Protein AF-A0A183N0U3-F1 (afdb_monomer)

Nearest PDB structures (foldseek):
  2v0s-assembly1_A  TM=6.635E-01  e=2.777E-01  Homo sapiens
  2ve7-assembly2_D  TM=4.955E-01  e=9.185E-01  Homo sapiens
  8gdw-assembly1_BBB  TM=4.889E-01  e=1.773E+00  Synechocystis sp. PCC 6803
  5iwd-assembly1_A-2  TM=5.035E-01  e=4.902E+00  Human herpesvirus 5 strain AD169
  5ixa-assembly1_A  TM=5.224E-01  e=6.226E+00  Human herpesvirus 5 strain AD169

Sequence (80 aa):
MLLYSGHEEENPLHTQGVTLMLSKEAKNALIEWESHRPRIVKAFFKMMVILMNIIQHYAPTNDINEDDKDQFYQFLGLNN

Organism: NCBI:txid48269

Radius of gyration: 14.18 Å; Cα contacts (8 Å, |Δi|>4): 113; chains: 1; bounding box: 40×21×39 Å

Mean predi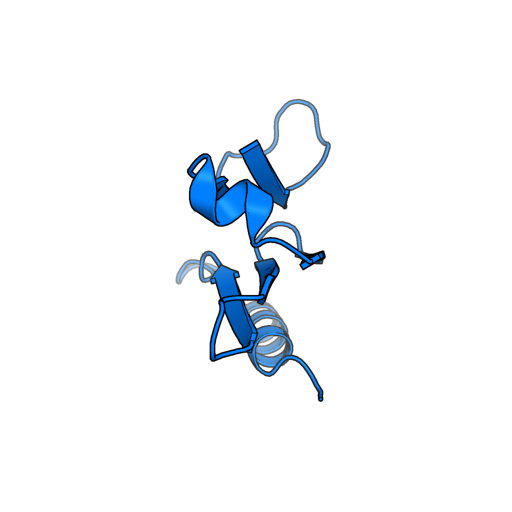cted aligned error: 6.31 Å

Secondary structure (DSSP, 8-state):
-EEEES---SS--TTS-EEEEPPHHHHHHEEEEEEEETTEEEEEEE-SS-EEEEEEE-PPPTTS-HHHHHHHHHHHT---

Structure (mmCIF, N/CA/C/O backbone):
data_AF-A0A183N0U3-F1
#
_entry.id   AF-A0A183N0U3-F1
#
loop_
_atom_site.group_PDB
_atom_site.id
_atom_site.type_symbol
_atom_site.label_atom_id
_atom_site.label_alt_id
_atom_site.label_comp_id
_atom_site.label_asym_id
_atom_site.label_entity_id
_atom_site.label_seq_id
_atom_site.pdbx_PDB_ins_code
_atom_site.Cartn_x
_atom_site.Cartn_y
_atom_site.Cartn_z
_atom_site.occupancy
_atom_site.B_iso_or_equiv
_atom_site.auth_seq_id
_atom_site.auth_comp_id
_atom_site.auth_asym_id
_atom_site.auth_atom_id
_atom_site.pdbx_PDB_model_num
ATOM 1 N N . MET A 1 1 ? 0.726 4.097 11.674 1.00 91.62 1 MET A N 1
ATOM 2 C CA . MET A 1 1 ? 1.369 2.894 11.081 1.00 91.62 1 MET A CA 1
ATOM 3 C C . MET A 1 1 ? 1.499 3.141 9.592 1.00 91.62 1 MET A C 1
ATOM 5 O O . MET A 1 1 ? 0.647 3.848 9.068 1.00 91.62 1 MET A O 1
ATOM 9 N N . LEU A 1 2 ? 2.543 2.626 8.945 1.00 92.19 2 LEU A N 1
ATOM 10 C CA . LEU A 1 2 ? 2.758 2.784 7.507 1.00 92.19 2 LEU A CA 1
ATOM 11 C C . LEU A 1 2 ? 2.652 1.418 6.839 1.00 92.19 2 LEU A C 1
ATOM 13 O O . LEU A 1 2 ? 3.306 0.481 7.292 1.00 92.19 2 LEU A O 1
ATOM 17 N N . LEU A 1 3 ? 1.823 1.322 5.803 1.00 92.56 3 LEU A N 1
ATOM 18 C CA . LEU A 1 3 ? 1.837 0.193 4.877 1.00 92.56 3 LEU A CA 1
ATOM 19 C C . LEU A 1 3 ? 2.618 0.647 3.657 1.00 92.56 3 LEU A C 1
ATOM 21 O O . LEU A 1 3 ? 2.185 1.576 2.974 1.00 92.56 3 LEU A O 1
ATOM 25 N N . TYR A 1 4 ? 3.782 0.052 3.442 1.00 90.06 4 TYR A N 1
ATOM 26 C CA . TYR A 1 4 ? 4.683 0.426 2.364 1.00 90.06 4 TYR A CA 1
ATOM 27 C C . TYR A 1 4 ? 4.778 -0.713 1.363 1.00 90.06 4 TYR A C 1
ATOM 29 O O . TYR A 1 4 ? 5.011 -1.861 1.737 1.00 90.06 4 TYR A O 1
ATOM 37 N N . SER A 1 5 ? 4.625 -0.362 0.095 1.00 87.81 5 SER A N 1
ATOM 38 C CA . SER A 1 5 ? 5.097 -1.170 -1.013 1.00 87.81 5 SER A CA 1
ATOM 39 C C . SER A 1 5 ? 6.121 -0.356 -1.790 1.00 87.81 5 SER A C 1
ATOM 41 O O . SER A 1 5 ? 5.966 0.855 -1.933 1.00 87.81 5 SER A O 1
ATOM 43 N N . GLY A 1 6 ? 7.181 -1.004 -2.254 1.00 83.69 6 GLY A N 1
ATOM 44 C CA . GLY A 1 6 ? 8.246 -0.377 -3.023 1.00 83.69 6 GLY A CA 1
ATOM 45 C C . GLY A 1 6 ? 9.402 -1.344 -3.242 1.00 83.69 6 GLY A C 1
ATOM 46 O O . GLY A 1 6 ? 9.365 -2.475 -2.762 1.00 83.69 6 GLY A O 1
ATOM 47 N N . HIS A 1 7 ? 10.424 -0.914 -3.978 1.00 75.62 7 HIS A N 1
ATOM 48 C CA . HIS A 1 7 ? 11.658 -1.691 -4.118 1.00 75.62 7 HIS A CA 1
ATOM 49 C C . HIS A 1 7 ? 12.520 -1.584 -2.852 1.00 75.62 7 HIS A C 1
ATOM 51 O O . HIS A 1 7 ? 12.557 -0.528 -2.220 1.00 75.62 7 HIS A O 1
ATOM 57 N N . GLU A 1 8 ? 13.218 -2.672 -2.511 1.00 66.69 8 GLU A N 1
ATOM 58 C CA . GLU A 1 8 ? 14.150 -2.764 -1.370 1.00 66.69 8 GLU A CA 1
ATOM 59 C C . GLU A 1 8 ? 15.546 -2.186 -1.667 1.00 66.69 8 GLU A C 1
ATOM 61 O O . GLU A 1 8 ? 16.416 -2.206 -0.801 1.00 66.69 8 GLU A O 1
ATOM 66 N N . GLU A 1 9 ? 15.791 -1.695 -2.886 1.00 67.44 9 GLU A N 1
ATOM 67 C CA . GLU A 1 9 ? 17.095 -1.143 -3.260 1.00 67.44 9 GLU A CA 1
ATOM 68 C C . GLU A 1 9 ? 17.454 0.078 -2.397 1.00 67.44 9 GLU A C 1
ATOM 70 O O . GLU A 1 9 ? 16.590 0.859 -2.014 1.00 67.44 9 GLU A O 1
ATOM 75 N N . GLU A 1 10 ? 18.743 0.263 -2.095 1.00 55.62 10 GLU A N 1
ATOM 76 C CA . GLU A 1 10 ? 19.237 1.338 -1.214 1.00 55.62 10 GLU A CA 1
ATOM 77 C C . GLU A 1 10 ? 19.140 2.749 -1.835 1.00 55.62 10 GLU A C 1
ATOM 79 O O . GLU A 1 10 ? 19.369 3.744 -1.150 1.00 55.62 10 GLU A O 1
ATOM 84 N N . ASN A 1 11 ? 18.799 2.859 -3.126 1.00 58.28 11 ASN A N 1
ATOM 85 C CA . ASN A 1 11 ? 18.660 4.130 -3.850 1.00 58.28 11 ASN A CA 1
ATOM 86 C C . ASN A 1 11 ? 17.698 4.033 -5.057 1.00 58.28 11 ASN A C 1
ATOM 88 O O . ASN A 1 11 ? 18.062 4.392 -6.182 1.00 58.28 11 ASN A O 1
ATOM 92 N N . PRO A 1 12 ? 16.460 3.541 -4.886 1.00 55.00 12 PRO A N 1
ATOM 93 C CA . PRO A 1 12 ? 15.523 3.504 -5.988 1.00 55.00 12 PRO A CA 1
ATOM 94 C C . PRO A 1 12 ? 15.112 4.950 -6.269 1.00 55.00 12 PRO A C 1
ATOM 96 O O . PRO A 1 12 ? 14.812 5.715 -5.346 1.00 55.00 12 PRO A O 1
ATOM 99 N N . LEU A 1 13 ? 15.046 5.341 -7.544 1.00 57.91 13 LEU A N 1
ATOM 100 C CA . LEU A 1 13 ? 14.283 6.528 -7.936 1.00 57.91 13 LEU A CA 1
ATOM 101 C C . LEU A 1 13 ? 12.952 6.481 -7.166 1.00 57.91 13 LEU A C 1
ATOM 103 O O . LEU A 1 13 ? 12.256 5.467 -7.255 1.00 57.91 13 LEU A O 1
ATOM 107 N N . HIS A 1 14 ? 12.580 7.544 -6.435 1.00 61.50 14 HIS A N 1
ATOM 108 C CA . HIS A 1 14 ? 11.359 7.645 -5.597 1.00 61.50 14 HIS A CA 1
ATOM 109 C C . HIS A 1 14 ? 10.029 7.462 -6.365 1.00 61.50 14 HIS A C 1
ATOM 111 O O . HIS A 1 14 ? 8.951 7.817 -5.905 1.00 61.50 14 HIS A O 1
ATOM 117 N N . THR A 1 15 ? 10.106 6.933 -7.574 1.00 65.06 15 THR A N 1
ATOM 118 C CA . THR A 1 15 ? 9.044 6.714 -8.530 1.00 65.06 15 THR A CA 1
ATOM 119 C C . THR A 1 15 ? 8.363 5.362 -8.352 1.00 65.06 15 THR A C 1
ATOM 121 O O . THR A 1 15 ? 7.358 5.135 -9.015 1.00 65.06 15 THR A O 1
ATOM 124 N N . GLN A 1 16 ? 8.871 4.433 -7.533 1.00 73.62 16 GLN A N 1
ATOM 125 C CA . GLN A 1 16 ? 8.382 3.044 -7.522 1.00 73.62 16 GLN A CA 1
ATOM 126 C C . GLN A 1 16 ? 7.783 2.552 -6.201 1.00 73.62 16 GLN A C 1
ATOM 128 O O . GLN A 1 16 ? 7.487 1.369 -6.106 1.00 73.62 16 GLN A O 1
ATOM 133 N N . GLY A 1 17 ? 7.560 3.426 -5.217 1.00 84.06 17 GLY A N 1
ATOM 134 C CA . GLY A 1 17 ? 6.892 3.067 -3.964 1.00 84.06 17 GLY A CA 1
ATOM 135 C C . GLY A 1 17 ? 5.508 3.697 -3.818 1.00 84.06 17 GLY A C 1
ATOM 136 O O . GLY A 1 17 ? 5.237 4.766 -4.363 1.00 84.06 17 GLY A O 1
ATOM 137 N N . VAL A 1 18 ? 4.638 3.065 -3.034 1.00 87.94 18 VAL A N 1
ATOM 138 C CA . VAL A 1 18 ? 3.381 3.641 -2.547 1.00 87.94 18 VAL A CA 1
ATOM 139 C C . VAL A 1 18 ? 3.247 3.393 -1.047 1.00 87.94 18 VAL A C 1
ATOM 141 O O . VAL A 1 18 ? 3.629 2.346 -0.527 1.00 87.94 18 VAL A O 1
ATOM 144 N N . THR A 1 19 ? 2.724 4.384 -0.326 1.00 90.50 19 THR A N 1
ATOM 145 C CA . THR A 1 19 ? 2.533 4.300 1.126 1.00 90.50 19 THR A CA 1
ATOM 146 C C . THR A 1 19 ? 1.113 4.681 1.508 1.00 90.50 19 THR A C 1
ATOM 148 O O . THR A 1 19 ? 0.618 5.721 1.068 1.00 90.50 19 THR A O 1
ATOM 151 N N . LEU A 1 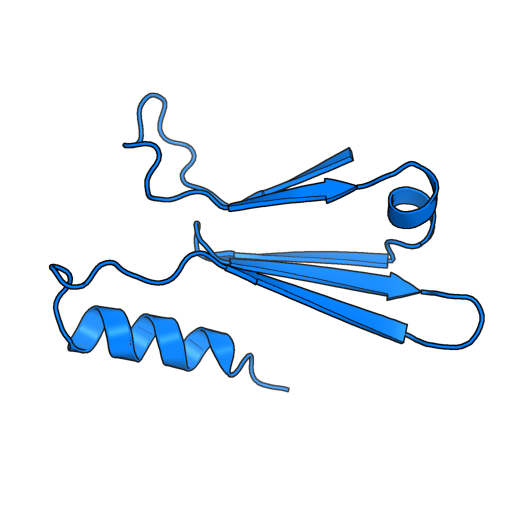20 ? 0.505 3.890 2.394 1.00 92.19 20 LEU A N 1
ATOM 152 C CA . LEU A 1 20 ? -0.718 4.250 3.103 1.00 92.19 20 LEU A CA 1
ATOM 153 C C . LEU A 1 20 ? -0.377 4.598 4.558 1.00 92.19 20 LEU A C 1
ATOM 155 O O . LEU A 1 20 ? 0.135 3.767 5.316 1.00 92.19 20 LEU A O 1
ATOM 159 N N . MET A 1 21 ? -0.671 5.837 4.955 1.00 94.88 21 MET A N 1
ATOM 160 C CA . MET A 1 21 ? -0.533 6.282 6.341 1.00 94.88 21 MET A CA 1
ATOM 161 C C . MET A 1 21 ? -1.824 6.023 7.108 1.00 94.88 21 MET A C 1
ATOM 163 O O . MET A 1 21 ? -2.882 6.534 6.754 1.00 94.88 21 MET A O 1
ATOM 167 N N . LEU A 1 22 ? -1.730 5.261 8.194 1.00 95.44 22 LEU A N 1
ATOM 168 C CA . LEU A 1 22 ? -2.884 4.914 9.017 1.00 95.44 22 LEU A CA 1
ATOM 169 C C . LEU A 1 22 ? -2.920 5.738 10.299 1.00 95.44 22 LEU A C 1
ATOM 171 O O . LEU A 1 22 ? -1.931 5.763 11.050 1.00 95.44 22 LEU A O 1
ATOM 175 N N 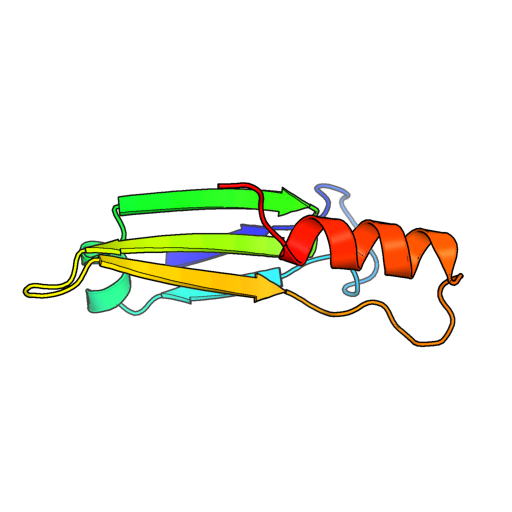. SER A 1 23 ? -4.092 6.321 10.575 1.00 95.19 23 SER A N 1
ATOM 176 C CA . SER A 1 23 ? -4.441 6.846 11.897 1.00 95.19 23 SER A CA 1
ATOM 177 C C . SER A 1 23 ? -4.468 5.721 12.939 1.00 95.19 23 SER A C 1
ATOM 179 O O . SER A 1 23 ? -4.354 4.532 12.619 1.00 95.19 23 SER A O 1
ATOM 181 N N . LYS A 1 24 ? -4.620 6.084 14.213 1.00 95.31 24 LYS A N 1
ATOM 182 C CA . LYS A 1 24 ? -4.720 5.102 15.299 1.00 95.31 24 LYS A CA 1
ATOM 183 C C . LYS A 1 24 ? -5.946 4.200 15.126 1.00 95.31 24 LYS A C 1
ATOM 185 O O . LYS A 1 24 ? -5.855 2.992 15.314 1.00 95.31 24 LYS A O 1
ATOM 190 N N . GLU A 1 25 ? -7.067 4.784 14.730 1.00 94.12 25 GLU A N 1
ATOM 191 C CA . GLU A 1 25 ? -8.342 4.108 14.510 1.00 94.12 25 GLU A CA 1
ATOM 192 C C . GLU A 1 25 ? -8.249 3.169 13.308 1.00 94.12 25 GLU A C 1
ATOM 194 O O . GLU A 1 25 ? -8.575 1.990 13.426 1.00 94.12 25 GLU A O 1
ATOM 199 N N . ALA A 1 26 ? -7.716 3.657 12.183 1.00 93.50 26 ALA A N 1
ATOM 200 C CA . ALA A 1 26 ? -7.533 2.846 10.982 1.00 93.50 26 ALA A CA 1
ATOM 201 C C . ALA A 1 26 ? -6.566 1.678 11.226 1.00 93.50 26 ALA A C 1
ATOM 203 O O . ALA A 1 26 ? -6.808 0.569 10.762 1.00 93.50 26 ALA A O 1
ATOM 204 N N . LYS A 1 27 ? -5.507 1.890 12.020 1.00 95.81 27 LYS A N 1
ATOM 205 C CA . LYS A 1 27 ? -4.605 0.811 12.447 1.00 95.81 27 LYS A CA 1
ATOM 206 C C . LYS A 1 27 ? -5.352 -0.289 13.206 1.00 95.81 27 LYS A C 1
ATOM 208 O O . LYS A 1 27 ? -5.100 -1.457 12.950 1.00 95.81 27 LYS A O 1
ATOM 213 N N . ASN A 1 28 ? -6.238 0.074 14.132 1.00 94.62 28 ASN A N 1
ATOM 214 C CA . ASN A 1 28 ? -6.995 -0.900 14.924 1.00 94.62 28 ASN A CA 1
ATOM 215 C C . ASN A 1 28 ? -8.062 -1.631 14.097 1.00 94.62 28 ASN A C 1
ATOM 217 O O . ASN A 1 28 ? -8.445 -2.743 14.444 1.00 94.62 28 ASN A O 1
ATOM 221 N N . ALA A 1 29 ? -8.547 -0.997 13.028 1.00 95.50 29 ALA A N 1
ATOM 222 C CA . ALA A 1 29 ? -9.492 -1.595 12.098 1.00 95.50 29 ALA A CA 1
ATOM 223 C C . ALA A 1 29 ? -8.816 -2.482 11.039 1.00 95.50 29 ALA A C 1
ATOM 225 O O . ALA A 1 29 ? -9.513 -3.262 10.397 1.00 95.50 29 ALA A O 1
ATOM 226 N N . LEU A 1 30 ? -7.499 -2.375 10.823 1.00 96.75 30 LEU A N 1
ATOM 227 C CA . LEU A 1 30 ? -6.791 -3.161 9.810 1.00 96.75 30 LEU A CA 1
ATOM 228 C C . LEU A 1 30 ? -6.814 -4.654 10.170 1.00 96.75 30 LEU A C 1
ATOM 230 O O . LEU A 1 30 ? -6.371 -5.040 11.249 1.00 96.75 30 LEU A O 1
ATOM 234 N N . ILE A 1 31 ? -7.299 -5.483 9.248 1.00 96.25 31 ILE A N 1
ATOM 235 C CA . ILE A 1 31 ? -7.274 -6.948 9.351 1.00 96.25 31 ILE A CA 1
ATOM 236 C C . ILE A 1 31 ? -5.988 -7.479 8.732 1.00 96.25 31 ILE A C 1
ATOM 238 O O . ILE A 1 31 ? -5.217 -8.179 9.380 1.00 96.25 31 ILE A O 1
ATOM 242 N N . GLU A 1 32 ? -5.770 -7.130 7.469 1.00 95.12 32 GLU A N 1
ATOM 243 C CA . GLU A 1 32 ? -4.667 -7.620 6.658 1.00 95.12 32 GLU A CA 1
ATOM 244 C C . GLU A 1 32 ? -4.349 -6.609 5.560 1.00 95.12 32 GLU A C 1
ATOM 246 O O . GLU A 1 32 ? -5.158 -5.741 5.216 1.00 95.12 32 GLU A O 1
ATOM 251 N N . TRP A 1 33 ? -3.147 -6.712 5.017 1.00 95.06 33 TRP A N 1
ATOM 252 C CA . TRP A 1 33 ? -2.747 -5.955 3.848 1.00 95.06 33 TRP A CA 1
ATOM 253 C C . TRP A 1 33 ? -1.729 -6.755 3.051 1.00 95.06 33 TRP A C 1
ATOM 255 O O . TRP A 1 33 ? -0.987 -7.565 3.606 1.00 95.06 33 TRP A O 1
ATOM 265 N N . GLU A 1 34 ? -1.687 -6.496 1.753 1.00 91.56 34 GLU A N 1
ATOM 266 C CA . GLU A 1 34 ? -0.743 -7.103 0.832 1.00 91.56 34 GLU A CA 1
ATOM 267 C C . GLU A 1 34 ? -0.126 -6.046 -0.087 1.00 91.56 34 GLU A C 1
ATOM 269 O O . GLU A 1 34 ? -0.748 -5.045 -0.461 1.00 91.56 34 GLU A O 1
ATOM 274 N N . SER A 1 35 ? 1.125 -6.296 -0.455 1.00 87.75 35 SER A N 1
ATOM 275 C CA . SER A 1 35 ? 1.842 -5.579 -1.501 1.00 87.75 35 SER A CA 1
ATOM 276 C C . SER A 1 35 ? 1.966 -6.516 -2.694 1.00 87.75 35 SER A C 1
ATOM 278 O O . SER A 1 35 ? 2.710 -7.493 -2.632 1.00 87.75 35 SER A O 1
ATOM 280 N N . HIS A 1 36 ? 1.255 -6.220 -3.778 1.00 77.31 36 HIS A N 1
ATOM 281 C CA . HIS A 1 36 ? 1.253 -7.078 -4.969 1.00 77.31 36 HIS A CA 1
ATOM 282 C C . HIS A 1 36 ? 2.373 -6.700 -5.957 1.00 77.31 36 HIS A C 1
ATOM 284 O O . HIS A 1 36 ? 2.930 -7.539 -6.662 1.00 77.31 36 HIS A O 1
ATOM 290 N N . ARG A 1 37 ? 2.727 -5.411 -5.993 1.00 78.00 37 ARG A N 1
ATOM 291 C CA . ARG A 1 37 ? 3.806 -4.802 -6.785 1.00 78.00 37 ARG A CA 1
ATOM 292 C C . ARG A 1 37 ? 4.307 -3.571 -6.032 1.00 78.00 37 ARG A C 1
ATOM 294 O O . ARG A 1 37 ? 3.482 -2.985 -5.345 1.00 78.00 37 ARG A O 1
ATOM 301 N N . PRO A 1 38 ? 5.546 -3.099 -6.267 1.00 81.00 38 PRO A N 1
ATOM 302 C CA . PRO A 1 38 ? 6.124 -1.904 -5.631 1.00 81.00 38 PRO A CA 1
ATOM 303 C C . PRO A 1 38 ? 5.191 -0.676 -5.573 1.00 81.00 38 PRO A C 1
ATOM 305 O O . PRO A 1 38 ? 5.237 0.126 -4.648 1.00 81.00 38 PRO A O 1
ATOM 308 N N . ARG A 1 39 ? 4.294 -0.535 -6.555 1.00 86.25 39 ARG A N 1
ATOM 309 C CA . ARG A 1 39 ? 3.352 0.585 -6.672 1.00 86.25 39 ARG A CA 1
ATOM 310 C C . ARG A 1 39 ? 1.904 0.254 -6.297 1.00 86.25 39 ARG A C 1
ATOM 312 O O . ARG A 1 39 ? 1.037 1.061 -6.611 1.00 86.25 39 ARG A O 1
ATOM 319 N N . ILE A 1 40 ? 1.609 -0.896 -5.686 1.00 88.38 40 ILE A N 1
ATOM 320 C CA . ILE A 1 40 ? 0.239 -1.311 -5.338 1.00 88.38 40 ILE A CA 1
ATOM 321 C C . ILE A 1 40 ? 0.200 -1.855 -3.907 1.00 88.38 40 ILE A C 1
ATOM 323 O O . ILE A 1 40 ? 0.804 -2.885 -3.604 1.00 88.38 40 ILE A O 1
ATOM 327 N N . VAL A 1 41 ? -0.586 -1.197 -3.053 1.00 92.00 41 VAL A N 1
ATOM 328 C CA . VAL A 1 41 ? -0.944 -1.666 -1.706 1.00 92.00 41 VAL A CA 1
ATOM 329 C C . VAL A 1 41 ? -2.442 -1.921 -1.661 1.00 92.00 41 VAL A C 1
ATOM 331 O O . VAL A 1 41 ? -3.236 -1.042 -1.999 1.00 92.00 41 VAL A O 1
ATOM 334 N N . LYS A 1 42 ? -2.827 -3.107 -1.190 1.00 92.88 42 LYS A N 1
ATOM 335 C CA . LYS A 1 42 ? -4.211 -3.453 -0.864 1.00 92.88 42 LYS A CA 1
ATOM 336 C C . LYS A 1 42 ? -4.316 -3.679 0.636 1.00 92.88 42 LYS A C 1
ATOM 338 O O . LYS A 1 42 ? -3.515 -4.408 1.208 1.00 92.88 42 LYS A O 1
ATOM 343 N N . ALA A 1 43 ? -5.286 -3.049 1.280 1.00 95.12 43 ALA A N 1
ATOM 344 C CA . ALA A 1 43 ? -5.494 -3.137 2.719 1.00 95.12 43 ALA A CA 1
ATOM 345 C C . ALA A 1 43 ? -6.969 -3.387 3.030 1.00 95.12 43 ALA A C 1
ATOM 347 O O . ALA A 1 43 ? -7.848 -2.768 2.431 1.00 95.12 43 ALA A O 1
ATOM 348 N N . PHE A 1 44 ? -7.234 -4.278 3.978 1.00 96.06 44 PHE A N 1
ATOM 349 C CA . PHE A 1 44 ? -8.572 -4.671 4.397 1.00 96.06 44 PHE A CA 1
ATOM 350 C C . PHE A 1 44 ? -8.825 -4.198 5.822 1.00 96.06 44 PHE A C 1
ATOM 352 O O . PHE A 1 44 ? -8.039 -4.462 6.732 1.00 96.06 44 PHE A O 1
ATOM 359 N N . PHE A 1 45 ? -9.950 -3.526 6.027 1.00 96.06 45 PHE A N 1
ATOM 360 C CA . PHE A 1 45 ? -10.349 -2.948 7.298 1.00 96.06 45 PHE A CA 1
ATOM 361 C C . PHE A 1 45 ? -11.704 -3.494 7.731 1.00 96.06 45 PHE A C 1
ATOM 363 O O . PHE A 1 45 ? -12.673 -3.481 6.971 1.00 96.06 45 PHE A O 1
ATOM 370 N N . LYS A 1 46 ? -11.791 -3.922 8.987 1.00 95.62 46 LYS A N 1
ATOM 371 C CA . LYS A 1 46 ? -13.049 -4.236 9.652 1.00 95.62 46 LYS A CA 1
ATOM 372 C C . LYS A 1 46 ? -13.545 -3.001 10.377 1.00 95.62 46 LYS A C 1
ATOM 374 O O . LYS A 1 46 ? -13.024 -2.635 11.429 1.00 95.62 46 LYS A O 1
ATOM 379 N N . MET A 1 47 ? -14.585 -2.383 9.839 1.00 89.00 47 MET A N 1
ATOM 380 C CA . MET A 1 47 ? -15.359 -1.396 10.579 1.00 89.00 47 MET A CA 1
ATOM 381 C C . MET A 1 47 ? -16.538 -2.085 11.276 1.00 89.00 47 MET A C 1
ATOM 383 O O . MET A 1 47 ? -16.819 -3.259 11.039 1.00 89.00 47 MET A O 1
ATOM 387 N N . MET A 1 48 ? -17.239 -1.368 12.157 1.00 86.19 48 MET A N 1
ATOM 388 C CA . MET A 1 48 ? -18.323 -1.953 12.960 1.00 86.19 48 MET A CA 1
ATOM 389 C C . MET A 1 48 ? -19.442 -2.580 12.115 1.00 86.19 48 MET A C 1
ATOM 391 O O . MET A 1 48 ? -20.045 -3.554 12.549 1.00 86.19 48 MET A O 1
ATOM 395 N N . VAL A 1 49 ? -19.717 -2.030 10.928 1.00 89.12 49 VAL A N 1
ATOM 396 C CA . VAL A 1 49 ? -20.853 -2.440 10.080 1.00 89.12 49 VAL A CA 1
ATOM 397 C C . VAL A 1 49 ? -20.406 -2.989 8.720 1.00 89.12 49 VAL A C 1
ATOM 399 O O . VAL A 1 49 ? -21.144 -3.740 8.094 1.00 89.12 49 VAL A O 1
ATOM 402 N N . ILE A 1 50 ? -19.206 -2.633 8.248 1.00 93.31 50 ILE A N 1
ATOM 403 C CA . ILE A 1 50 ? -18.752 -2.896 6.874 1.00 93.31 50 ILE A CA 1
ATOM 404 C C . ILE A 1 50 ? -17.308 -3.409 6.890 1.00 93.31 50 ILE A C 1
ATOM 406 O O . ILE A 1 50 ? -16.472 -2.918 7.653 1.00 93.31 50 ILE A O 1
ATOM 410 N N . LEU A 1 51 ? -17.020 -4.379 6.018 1.00 94.06 51 LEU A N 1
ATOM 411 C CA . LEU A 1 51 ? -15.661 -4.717 5.607 1.00 94.06 51 LEU A CA 1
ATOM 412 C C . LEU A 1 51 ? -15.275 -3.805 4.439 1.00 94.06 51 LEU A C 1
ATOM 414 O O . LEU A 1 51 ? -15.948 -3.805 3.411 1.00 94.06 51 LEU A O 1
ATOM 418 N N . MET A 1 52 ? -14.217 -3.021 4.602 1.00 93.12 52 MET A N 1
ATOM 419 C CA . MET A 1 52 ? -13.745 -2.085 3.586 1.00 93.12 52 MET A CA 1
ATOM 420 C C . MET A 1 52 ? -12.383 -2.531 3.072 1.00 93.12 52 MET A C 1
ATOM 422 O O . MET A 1 52 ? -11.470 -2.746 3.863 1.00 93.12 52 MET A O 1
ATOM 426 N N . ASN A 1 53 ? -12.220 -2.631 1.758 1.00 91.88 53 ASN A N 1
ATOM 427 C CA . ASN A 1 53 ? -10.919 -2.785 1.121 1.00 91.88 53 ASN A CA 1
ATOM 428 C C . ASN A 1 53 ? -10.493 -1.463 0.469 1.00 91.88 53 ASN A C 1
ATOM 430 O O . ASN A 1 53 ? -11.292 -0.762 -0.147 1.00 91.88 53 ASN A O 1
ATOM 434 N N . ILE A 1 54 ? -9.221 -1.112 0.621 1.00 91.50 54 ILE A N 1
ATOM 435 C CA . ILE A 1 54 ? -8.606 0.054 -0.010 1.00 91.50 54 ILE A CA 1
ATOM 436 C C . ILE A 1 54 ? -7.470 -0.451 -0.882 1.00 91.50 54 ILE A C 1
ATOM 438 O O . ILE A 1 54 ? -6.601 -1.177 -0.405 1.00 91.50 54 ILE A O 1
ATOM 442 N N . ILE A 1 55 ? -7.474 -0.047 -2.148 1.00 91.06 55 ILE A N 1
ATOM 443 C CA . ILE A 1 55 ? -6.389 -0.307 -3.090 1.00 91.06 55 ILE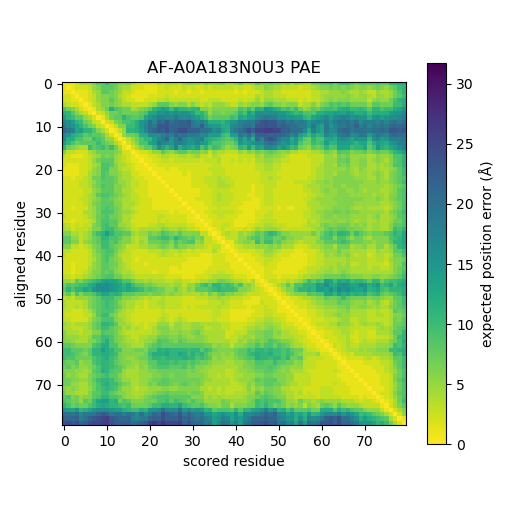 A CA 1
ATOM 444 C 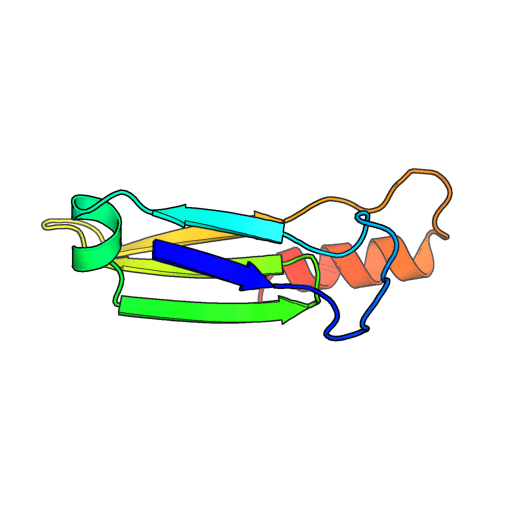C . ILE A 1 55 ? -5.793 1.044 -3.448 1.00 91.06 55 ILE A C 1
ATOM 446 O O . ILE A 1 55 ? -6.444 1.869 -4.088 1.00 91.06 55 ILE A O 1
ATOM 450 N N . GLN A 1 56 ? -4.562 1.278 -3.013 1.00 90.00 56 GLN A N 1
ATOM 451 C CA . GLN A 1 56 ? -3.816 2.479 -3.347 1.00 90.00 56 GLN A CA 1
ATOM 452 C C . GLN A 1 56 ? -2.706 2.123 -4.323 1.00 90.00 56 GLN A C 1
ATOM 454 O O . GLN A 1 56 ? -1.952 1.172 -4.109 1.00 90.00 56 GLN A O 1
ATOM 459 N N . HIS A 1 57 ? -2.592 2.917 -5.381 1.00 87.62 57 HIS A N 1
ATOM 460 C CA . HIS A 1 57 ? -1.546 2.748 -6.370 1.00 87.62 57 HIS A CA 1
ATOM 461 C C . HIS A 1 57 ? -1.108 4.080 -6.971 1.00 87.62 57 HIS A C 1
ATOM 463 O O . HIS A 1 57 ? -1.840 5.069 -6.917 1.00 87.62 57 HIS A O 1
ATOM 469 N N . TYR A 1 58 ? 0.089 4.087 -7.556 1.00 85.81 58 TYR A N 1
ATOM 470 C CA . TYR A 1 58 ? 0.567 5.185 -8.392 1.00 85.81 58 TYR A CA 1
ATOM 471 C C . TYR A 1 58 ? 0.638 4.715 -9.844 1.00 85.81 58 TYR A C 1
ATOM 473 O O . TYR A 1 58 ? 1.367 3.769 -10.154 1.00 85.81 58 TYR A O 1
ATOM 481 N N . ALA A 1 59 ? -0.154 5.342 -10.716 1.00 85.06 59 ALA A N 1
ATOM 482 C CA . ALA A 1 59 ? -0.234 4.961 -12.120 1.00 85.06 59 ALA A CA 1
ATOM 483 C C . ALA A 1 59 ? 1.122 5.150 -12.838 1.00 85.06 59 ALA A C 1
ATOM 485 O O . ALA A 1 59 ? 1.874 6.072 -12.504 1.00 85.06 59 ALA A O 1
ATOM 486 N N . PRO A 1 60 ? 1.452 4.298 -13.826 1.00 84.38 60 PRO A N 1
ATOM 487 C CA . PRO A 1 60 ? 2.590 4.507 -14.712 1.00 84.38 60 PRO A CA 1
ATOM 488 C C . PRO A 1 60 ? 2.548 5.894 -15.375 1.00 84.38 60 PRO A C 1
ATOM 490 O O . PRO A 1 60 ? 1.477 6.390 -15.722 1.00 84.38 60 PRO A O 1
ATOM 493 N N . THR A 1 61 ? 3.712 6.512 -15.583 1.00 86.25 61 THR A N 1
ATOM 494 C CA . THR A 1 61 ? 3.829 7.759 -16.350 1.00 86.25 61 THR A CA 1
ATOM 495 C C . THR A 1 61 ? 3.594 7.513 -17.844 1.00 86.25 61 THR A C 1
ATOM 497 O O . THR A 1 61 ? 3.700 6.386 -18.333 1.00 86.25 61 THR A O 1
ATOM 500 N N . ASN A 1 62 ? 3.292 8.578 -18.595 1.00 86.38 62 ASN A N 1
ATOM 501 C CA . ASN A 1 62 ? 3.014 8.484 -20.032 1.00 86.38 62 ASN A CA 1
ATOM 502 C C . ASN A 1 62 ? 4.195 7.942 -20.848 1.00 86.38 62 ASN A C 1
ATOM 504 O O . ASN A 1 62 ? 3.954 7.331 -21.884 1.00 86.38 62 ASN A O 1
ATOM 508 N N . ASP A 1 63 ? 5.424 8.104 -20.360 1.00 87.38 63 ASP A N 1
ATOM 509 C CA . ASP A 1 63 ? 6.647 7.681 -21.052 1.00 87.38 63 ASP A CA 1
ATOM 510 C C . ASP A 1 63 ? 6.904 6.164 -20.979 1.00 87.38 63 ASP A C 1
ATOM 512 O O . ASP A 1 63 ? 7.790 5.652 -21.659 1.00 87.38 63 ASP A O 1
ATOM 516 N N . ILE A 1 64 ? 6.145 5.433 -20.155 1.00 86.06 64 ILE A N 1
ATOM 517 C CA . ILE A 1 64 ? 6.218 3.968 -20.071 1.00 86.06 64 ILE A CA 1
ATOM 518 C C . ILE A 1 64 ? 5.513 3.353 -21.291 1.00 86.06 64 ILE A C 1
ATOM 520 O O . ILE A 1 64 ? 4.500 3.885 -21.760 1.00 86.06 64 ILE A O 1
ATOM 524 N N . ASN A 1 65 ? 6.046 2.242 -21.807 1.00 91.06 65 ASN A N 1
ATOM 525 C CA . ASN A 1 65 ? 5.464 1.545 -22.955 1.00 91.06 65 ASN A CA 1
ATOM 526 C C . ASN A 1 65 ? 4.031 1.043 -22.652 1.00 91.06 65 ASN A C 1
ATOM 528 O O . ASN A 1 65 ? 3.615 0.942 -21.494 1.00 91.06 65 ASN A O 1
ATOM 532 N N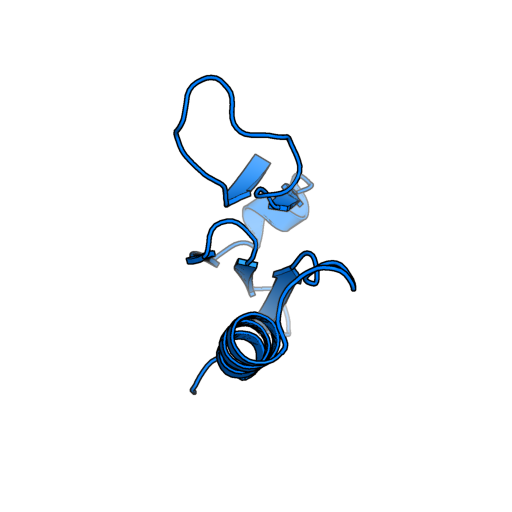 . GLU A 1 66 ? 3.247 0.798 -23.701 1.00 89.88 66 GLU A N 1
ATOM 533 C CA . GLU A 1 66 ? 1.841 0.392 -23.557 1.00 89.88 66 GLU A CA 1
ATOM 534 C C . GLU A 1 66 ? 1.700 -0.997 -22.925 1.00 89.88 66 GLU A C 1
ATOM 536 O O . GLU A 1 66 ? 0.863 -1.161 -22.044 1.00 89.88 66 GLU A O 1
ATOM 541 N N . ASP A 1 67 ? 2.574 -1.947 -23.260 1.00 89.75 67 ASP A N 1
ATOM 542 C CA . ASP A 1 67 ? 2.528 -3.311 -22.717 1.00 89.75 67 ASP A CA 1
ATOM 543 C C . ASP A 1 67 ? 2.698 -3.345 -21.184 1.00 89.75 67 ASP A C 1
ATOM 545 O O . ASP A 1 67 ? 1.948 -4.018 -20.475 1.00 89.75 67 ASP A O 1
ATOM 549 N N . ASP A 1 68 ? 3.643 -2.572 -20.646 1.00 84.88 68 ASP A N 1
ATOM 550 C CA . ASP A 1 68 ? 3.904 -2.440 -19.209 1.00 84.88 68 ASP A CA 1
ATOM 551 C C . ASP A 1 68 ? 2.752 -1.708 -18.502 1.00 84.88 68 ASP A C 1
ATOM 553 O O . ASP A 1 68 ? 2.423 -2.014 -17.350 1.00 84.88 68 ASP A O 1
ATOM 557 N N . LYS A 1 69 ? 2.115 -0.737 -19.175 1.00 87.00 69 LYS A N 1
ATOM 558 C CA . LYS A 1 69 ? 0.900 -0.075 -18.673 1.00 87.00 69 LYS A CA 1
ATOM 559 C C . LYS A 1 69 ? -0.257 -1.061 -18.608 1.00 87.00 69 LYS A C 1
ATOM 561 O O . LYS A 1 69 ? -0.903 -1.154 -17.566 1.00 87.00 69 LYS A O 1
ATOM 566 N N . ASP A 1 70 ? -0.493 -1.813 -19.672 1.00 87.50 70 ASP A N 1
ATOM 567 C CA . ASP A 1 70 ? -1.564 -2.802 -19.746 1.00 87.50 70 ASP A CA 1
ATOM 568 C C . ASP A 1 70 ? -1.370 -3.888 -18.693 1.00 87.50 70 ASP A C 1
ATOM 570 O O . ASP A 1 70 ? -2.303 -4.211 -17.951 1.00 87.50 70 ASP A O 1
ATOM 574 N N . GLN A 1 71 ? -0.138 -4.376 -18.535 1.00 84.75 71 GLN A N 1
ATOM 575 C CA . GLN A 1 71 ? 0.215 -5.304 -17.471 1.00 84.75 71 GLN A CA 1
ATOM 576 C C . GLN A 1 71 ? -0.082 -4.703 -16.086 1.00 84.75 71 GLN A C 1
ATOM 578 O O . GLN A 1 71 ? -0.644 -5.382 -15.226 1.00 84.75 71 GLN A O 1
ATOM 583 N N . PHE A 1 72 ? 0.246 -3.428 -15.854 1.00 83.19 72 PHE A N 1
ATOM 584 C CA . PHE A 1 72 ? -0.071 -2.743 -14.600 1.00 83.19 72 PHE A CA 1
ATOM 585 C C . PHE A 1 72 ? -1.586 -2.657 -14.344 1.00 83.19 72 PHE A C 1
ATOM 587 O O . PHE A 1 72 ? -2.036 -2.963 -13.237 1.00 83.19 72 PHE A O 1
ATOM 594 N N . TYR A 1 73 ? -2.386 -2.285 -15.348 1.00 84.38 73 TYR A N 1
ATOM 595 C CA . TYR A 1 73 ? -3.840 -2.149 -15.205 1.00 84.38 73 TYR A CA 1
ATOM 596 C C . TYR A 1 73 ? -4.558 -3.495 -15.036 1.00 84.38 73 TYR A C 1
ATOM 598 O O . TYR A 1 73 ? -5.546 -3.556 -14.302 1.00 84.38 73 TYR A O 1
ATOM 606 N N . GLN A 1 74 ? -4.040 -4.589 -15.604 1.00 84.94 74 GLN A N 1
ATOM 607 C CA . GLN A 1 74 ? -4.549 -5.941 -15.329 1.00 84.94 74 GLN A CA 1
ATOM 608 C C . GLN A 1 74 ? -4.493 -6.280 -13.833 1.00 84.94 74 GLN A C 1
ATOM 610 O O . GLN A 1 74 ? -5.416 -6.895 -13.302 1.00 84.94 74 GLN A O 1
ATOM 615 N N . PHE A 1 75 ? -3.455 -5.823 -13.125 1.00 75.81 75 PHE A N 1
ATOM 616 C CA . PHE A 1 75 ? -3.322 -6.054 -11.687 1.00 75.81 75 PHE A CA 1
ATOM 617 C C . PHE A 1 75 ? -4.245 -5.187 -10.831 1.00 75.81 75 PHE A C 1
ATOM 619 O O . PHE A 1 75 ? -4.503 -5.556 -9.691 1.00 75.81 75 PHE A O 1
ATOM 626 N N . LEU A 1 76 ? -4.776 -4.071 -11.346 1.00 75.62 76 LEU A N 1
ATOM 627 C CA . LEU A 1 76 ? -5.797 -3.285 -10.637 1.00 75.62 76 LEU A CA 1
ATOM 628 C C . LEU A 1 76 ? -7.155 -3.981 -10.615 1.00 75.62 76 LEU A C 1
ATOM 630 O O . LEU A 1 76 ? -7.917 -3.800 -9.666 1.00 75.62 76 LEU A O 1
ATOM 634 N N . GLY A 1 77 ? -7.413 -4.832 -11.609 1.00 65.19 77 GLY A N 1
ATOM 635 C CA . GLY A 1 77 ? -8.547 -5.749 -11.645 1.00 65.19 77 GLY A CA 1
ATOM 636 C C . GLY A 1 77 ? -8.436 -6.928 -10.675 1.00 65.19 77 GLY A C 1
ATOM 637 O O . GLY A 1 77 ? -9.175 -7.883 -10.879 1.00 65.19 77 GLY A O 1
ATOM 638 N N . LEU A 1 78 ? -7.512 -6.867 -9.691 1.00 58.50 78 LEU A N 1
ATOM 639 C CA . LEU A 1 78 ? -7.314 -7.770 -8.544 1.00 58.50 78 LEU A CA 1
ATOM 640 C C . LEU A 1 78 ? -8.332 -8.914 -8.525 1.00 58.50 78 LEU A C 1
ATOM 642 O O . LEU A 1 78 ? -9.410 -8.763 -7.948 1.00 58.50 78 LEU A O 1
ATOM 646 N N . ASN A 1 79 ? -7.974 -10.012 -9.201 1.00 46.38 79 ASN A N 1
ATOM 647 C CA . ASN A 1 79 ? -8.802 -11.205 -9.346 1.00 46.38 79 ASN A CA 1
ATOM 648 C C . ASN A 1 79 ? -9.429 -11.588 -7.995 1.00 46.38 79 ASN A C 1
ATOM 650 O O . ASN A 1 79 ? -8.721 -11.675 -6.988 1.00 46.38 79 ASN A O 1
ATOM 654 N N . ASN A 1 80 ? -10.756 -11.757 -8.009 1.00 43.44 80 ASN A N 1
ATOM 655 C CA . ASN A 1 80 ? -11.549 -12.283 -6.895 1.00 43.44 80 ASN A CA 1
ATOM 656 C C . ASN A 1 80 ? -11.067 -13.666 -6.454 1.00 43.44 80 ASN A C 1
ATOM 658 O O . ASN A 1 80 ? -10.743 -14.480 -7.350 1.00 43.44 80 ASN A O 1
#

Solvent-accessible surface area (backbone atoms only — not comparable to full-atom values): 4915 Å² total; per-residue (Å²): 91,77,50,76,19,42,73,88,59,97,76,62,70,88,82,42,53,35,73,49,82,36,53,76,67,54,51,73,24,48,74,52,70,51,63,87,44,33,33,29,36,38,38,33,30,55,52,99,89,47,81,45,75,47,78,51,68,62,79,81,60,88,88,55,58,66,70,64,46,52,56,53,54,58,59,72,63,58,80,129

Foldseek 3Di:
DKDKAADPDPDPDPQQMDIDDDDPVQVVQWDDWDHPGRFWIWTWGD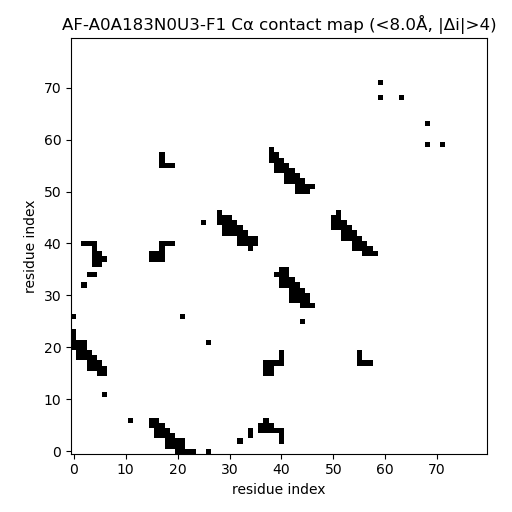DPPDIDIDIGGDQDDPPDDPVVNVVVVVCVPVDD

pLDDT: mean 84.44, std 12.45, range [43.44, 96.75]

=== Feature glossary ===
Key to the feature types in this record:

Secondary structure (8-state, DSSP). Secondary structure is the local, repeating backbone conformation. DSSP classifies it into eight states by reading the hydrogen-bond network: three helix types (H, G, I), two β types (E, B), two non-regular types (T, S), and unstructured coil (-).

Backbone torsions (φ/ψ). Backbone dihedral angles. Every residue except chain termini has a φ (preceding-C → N → Cα → C) and a ψ (N → Cα → C → next-N). They are reported in degrees following the IUPAC sign convention. Secondary structure is essentially a statement about which (φ, ψ) basin each residue occupies.

Predicted aligned error. Predicted Aligned Error (PAE) is an AlphaFold confidence matrix: entry (i, j) is the expected error in the position of residue j, in ångströms, when the prediction is superimposed on the true structure at residue i. Low PAE within a block of residues means that block is internally rigid and well-predicted; high PAE between two blocks means their relative placement is uncertain even if each block individually is confident.

B-factor. B-factor (Debye–Waller factor) reflects atomic displacement in the crystal lattice. It is an experimental observable (units Å²), not a prediction; low valu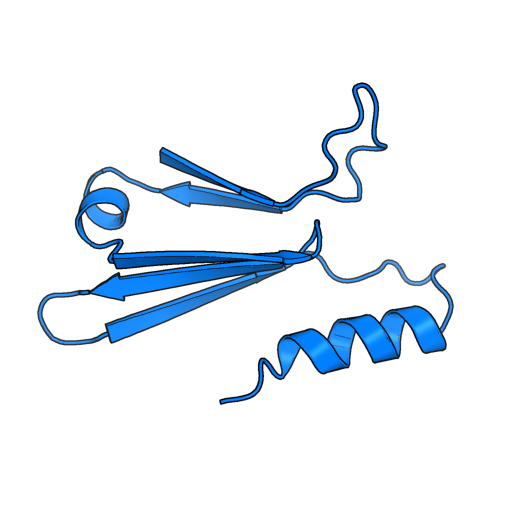es mean the atom is pinned down, high values mean it moves or is heterogeneous across the crystal.

Secondary structure (3-state, P-SEA). Three-state secondary structure (P-SEA) collapses the eight DSSP classes into helix (a), strand (b), and coil (c). P-SEA assigns these from Cα geometry alone — distances and angles — without requiring backbone oxygens, so it works on any Cα trace.

Sequence. Primary structure: the covalent order of the twenty standard amino acids along the backbone. Two proteins with the same sequence will (almost always) fold to the same structure; two with 30% identity often share a fold but not the details.

pLDDT. pLDDT is the predicted lDDT-Cα score: AlphaFold's confidence that the local environment of each residue (all inter-atomic distances within 15 Å) is correctly placed. It is a per-residue number between 0 and 100, with higher meaning more reliable.

InterPro / GO / CATH / organism. Functional annotations link the protein to curated databases. InterPro entries identify conserved domains and families by matching the sequence against member-database signatures (Pfam, PROSITE, CDD, …). Gene Ontology (GO) terms describe molecular function, biological process, and cellular component in a controlled vocabulary. CATH places the structure in a hierarchical fold classification (Class/Architecture/Topology/Homologous-superfamily). The organism is the source species.

Contact-map, Ramachandran, and PAE plots. Three diagnostic plots accompany the record. The Cα contact map visualizes the tertiary structure as a 2D adjacency matrix (8 Å cutoff, sequence-local contacts suppressed). The Ramachandran plot shows the distribution of backbone (φ, ψ) torsions, with points in the α and β basins reflecting secondary structure content. The PAE plot shows AlphaFold's inter-residue confidence as a color matrix.

mmCIF coordinates. The mmCIF table is the protein's shape written out atom by atom. For each backbone N, Cα, C, and carbonyl O, it records an (x, y, z) coordinate triple in Å plus the residue type, chain letter, and residue number.

Radius of gyration, Cα contacts, bounding box. Three whole-structure scalars: the radius of gyration (RMS distance of Cα from centroid, in Å), the count of Cα–Cα contacts (pairs closer than 8 Å and separated by more than four residues in sequence — i.e. tertiary, not local, contacts), and the bounding-box dimensions. Together they distinguish compact globular folds from extended fibres or disordered chains.

Foldseek 3Di. The Foldseek 3Di string encodes local tertiary geometry as a 20-letter alphabet — one character per residue — derived from the relative positions of nearby Cα atoms. Unlike the amino-acid sequence, 3Di is a direct function of the 3D structure, so two proteins with the same fold have similar 3Di strings even at low sequence identity.

Rendered structure images. Six rendered views show the 3D structure from the faces of a cube — i.e. along ±x, ±y, ±z. Rendering representation is drawn randomly per protein from cartoon (secondary-structure ribbons), sticks (backbone bonds), or molecular surface; coloring is either N→C rainbow (blue at the N-terminus through red at the C-terminus) or one color per chain.

Nearest PDB structures. The Fol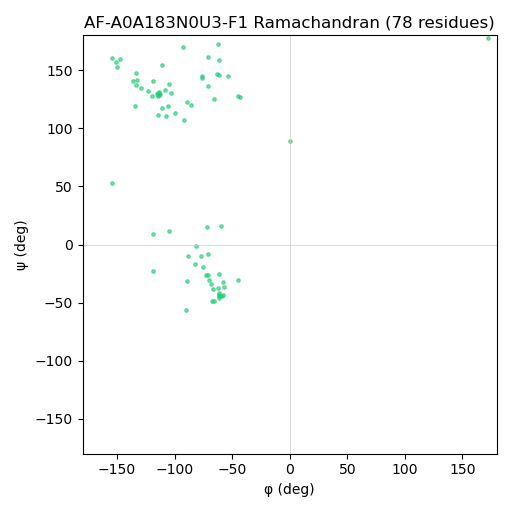dseek neighbor list gives the closest experimentally determined structures in the PDB, ranked by structural alignment. TM-score near 1 means near-identical fold; near 0.3 means only rough topology match. This is how one finds what a novel AlphaFold prediction most resembles in the solved-structure universe.

Solvent-accessible surface area. SASA measures how much of the protein is reachable by solvent. It is computed by rolling a water-sized probe over the atomic surface and summing the exposed area (Å²). Per-residue SASA distinguishes core (buried, low SASA) from surface (exposed, high SASA) residues; total SASA is a whole-molecule size measure.